Protein AF-A0A317H807-F1 (afdb_monomer_lite)

Foldseek 3Di:
DVVVCVVLAKDFPDKDFLPDVPPRHIDTDIDHPDCPDPVNVVSVVVVVVVVVVVVVVVVVVPDDPPDDDDDD

Structure (mmCIF, N/CA/C/O backbone):
data_AF-A0A317H807-F1
#
_entry.id   AF-A0A317H807-F1
#
loop_
_atom_site.group_PDB
_atom_site.id
_atom_site.type_symbol
_atom_site.label_atom_id
_atom_site.label_alt_id
_atom_site.label_comp_id
_atom_site.label_asym_id
_atom_site.label_entity_id
_atom_site.label_seq_id
_atom_site.pdbx_PDB_ins_code
_atom_site.Cartn_x
_atom_site.Cartn_y
_atom_site.Cartn_z
_atom_site.occupancy
_atom_site.B_iso_or_equiv
_atom_site.auth_seq_id
_atom_site.auth_comp_id
_atom_site.auth_asym_id
_atom_site.auth_atom_id
_atom_site.pdbx_PDB_model_num
ATOM 1 N N . ALA A 1 1 ? 12.325 4.244 0.630 1.00 82.94 1 ALA A N 1
ATOM 2 C CA . ALA A 1 1 ? 10.872 4.021 0.429 1.00 82.94 1 ALA A CA 1
ATOM 3 C C . ALA A 1 1 ? 10.451 2.542 0.395 1.00 82.94 1 ALA A C 1
ATOM 5 O O . ALA A 1 1 ? 9.430 2.220 0.977 1.00 82.94 1 ALA A O 1
ATOM 6 N N . GLN A 1 2 ? 11.198 1.622 -0.232 1.00 90.44 2 GLN A N 1
ATOM 7 C CA . GLN A 1 2 ? 10.758 0.223 -0.444 1.00 90.44 2 GLN A CA 1
ATOM 8 C C . GLN A 1 2 ? 10.268 -0.521 0.816 1.00 90.44 2 GLN A C 1
ATOM 10 O O . GLN A 1 2 ? 9.285 -1.250 0.752 1.00 90.44 2 GLN A O 1
ATOM 15 N N . ASN A 1 3 ? 10.916 -0.319 1.969 1.00 94.62 3 ASN A N 1
ATOM 16 C CA . ASN A 1 3 ? 10.517 -0.971 3.224 1.00 94.62 3 ASN A CA 1
ATOM 17 C C . ASN A 1 3 ? 9.119 -0.552 3.701 1.00 94.62 3 ASN A C 1
ATOM 19 O O . ASN A 1 3 ? 8.422 -1.363 4.300 1.00 94.62 3 ASN A O 1
ATOM 23 N N . LEU A 1 4 ? 8.692 0.677 3.393 1.00 94.56 4 LEU A N 1
ATOM 24 C CA . LEU A 1 4 ? 7.341 1.150 3.693 1.00 94.56 4 LEU A CA 1
ATOM 25 C C . LEU A 1 4 ? 6.306 0.357 2.892 1.00 94.56 4 LEU A C 1
ATOM 27 O O . LEU A 1 4 ? 5.345 -0.148 3.453 1.00 94.56 4 LEU A O 1
ATOM 31 N N . TYR A 1 5 ? 6.545 0.188 1.593 1.00 94.62 5 TYR A N 1
ATOM 32 C CA . TYR A 1 5 ? 5.663 -0.589 0.728 1.00 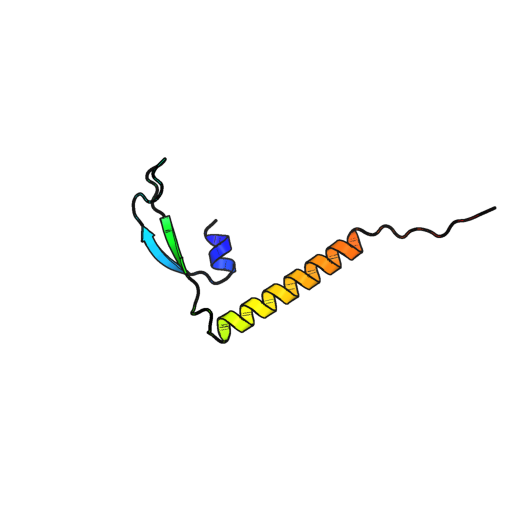94.62 5 TYR A CA 1
ATOM 33 C C . TYR A 1 5 ? 5.612 -2.061 1.155 1.00 94.62 5 TYR A C 1
ATOM 35 O O . TYR A 1 5 ? 4.527 -2.622 1.279 1.00 94.62 5 TYR A O 1
ATOM 43 N N . ARG A 1 6 ? 6.759 -2.662 1.499 1.00 95.00 6 ARG A N 1
ATOM 44 C CA . ARG A 1 6 ? 6.802 -4.033 2.042 1.00 95.00 6 ARG A CA 1
ATOM 45 C C . ARG A 1 6 ? 5.998 -4.175 3.332 1.00 95.00 6 ARG A C 1
ATOM 47 O O . ARG A 1 6 ? 5.275 -5.151 3.485 1.00 95.00 6 ARG A O 1
ATOM 54 N N . LYS A 1 7 ? 6.084 -3.190 4.234 1.00 94.56 7 LYS A N 1
ATOM 55 C CA . LYS A 1 7 ? 5.316 -3.173 5.489 1.00 94.56 7 LYS A CA 1
ATOM 56 C C . LYS A 1 7 ? 3.804 -3.252 5.245 1.00 94.56 7 LYS A C 1
ATOM 58 O O . LYS A 1 7 ? 3.104 -3.846 6.053 1.00 94.56 7 LYS A O 1
ATOM 63 N N . TYR A 1 8 ? 3.321 -2.683 4.143 1.00 93.75 8 TYR A N 1
ATOM 64 C CA . TYR A 1 8 ? 1.903 -2.667 3.777 1.00 93.75 8 TYR A CA 1
ATOM 65 C C . TYR A 1 8 ? 1.537 -3.696 2.696 1.00 93.75 8 TYR A C 1
ATOM 67 O O . TYR A 1 8 ? 0.570 -3.509 1.965 1.00 93.75 8 TYR A O 1
ATOM 75 N N . GLY A 1 9 ? 2.310 -4.779 2.577 1.00 92.88 9 GLY A N 1
ATOM 76 C CA . GLY A 1 9 ? 1.944 -5.930 1.747 1.00 92.88 9 GLY A CA 1
ATOM 77 C C 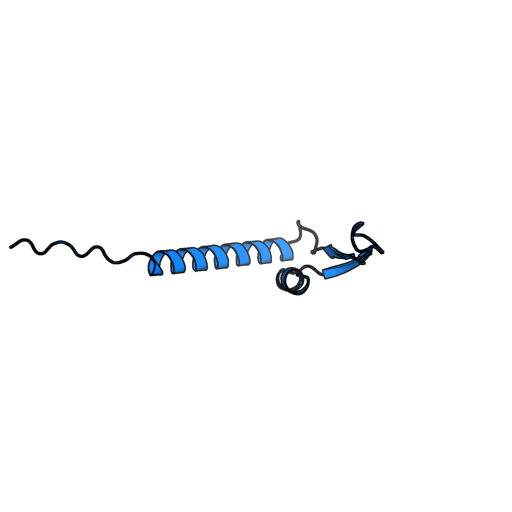. GLY A 1 9 ? 2.285 -5.804 0.261 1.00 92.88 9 GLY A C 1
ATOM 78 O O . GLY A 1 9 ? 1.848 -6.629 -0.537 1.00 92.88 9 GLY A O 1
ATOM 79 N N . PHE A 1 10 ? 3.080 -4.808 -0.140 1.00 95.94 10 PHE A N 1
ATOM 80 C CA . PHE A 1 10 ? 3.582 -4.736 -1.510 1.00 95.94 10 PHE A CA 1
ATOM 81 C C . PHE A 1 10 ? 4.819 -5.622 -1.686 1.00 95.94 10 PHE A C 1
ATOM 83 O O . PHE A 1 10 ? 5.778 -5.566 -0.911 1.00 95.94 10 PHE A O 1
ATOM 90 N N . MET A 1 11 ? 4.843 -6.364 -2.784 1.00 95.75 11 MET A N 1
ATOM 91 C CA . MET A 1 11 ? 5.927 -7.245 -3.202 1.00 95.75 11 MET A CA 1
ATOM 92 C C . MET A 1 11 ? 6.532 -6.782 -4.528 1.00 95.75 11 MET A C 1
ATOM 94 O O . MET A 1 11 ? 5.841 -6.232 -5.382 1.00 95.75 11 MET A O 1
ATOM 98 N N . VAL A 1 12 ? 7.838 -6.996 -4.703 1.00 96.62 12 VAL A N 1
ATOM 99 C CA . VAL A 1 12 ? 8.537 -6.679 -5.957 1.00 96.62 12 VAL A CA 1
ATOM 100 C C . VAL A 1 12 ? 8.188 -7.738 -7.000 1.00 96.62 12 VAL A C 1
ATOM 102 O O . VAL A 1 12 ? 8.353 -8.927 -6.744 1.00 96.62 12 VAL A O 1
ATOM 105 N N . VAL A 1 13 ? 7.752 -7.305 -8.181 1.00 97.06 13 VAL A N 1
ATOM 106 C CA . VAL A 1 13 ? 7.440 -8.184 -9.325 1.00 97.06 13 VAL A CA 1
ATOM 107 C C . VAL A 1 13 ? 8.331 -7.932 -10.535 1.00 97.06 13 VAL A C 1
ATOM 109 O O . VAL A 1 13 ? 8.261 -8.651 -11.526 1.00 97.06 13 VAL A O 1
ATOM 112 N N . GLY A 1 14 ? 9.197 -6.925 -10.465 1.00 96.12 14 GLY A N 1
ATOM 113 C CA . GLY A 1 14 ? 10.185 -6.673 -11.499 1.00 96.12 14 GLY A CA 1
ATOM 114 C C . GLY A 1 14 ? 10.935 -5.372 -11.285 1.00 96.12 14 GLY A C 1
ATOM 115 O O . GLY A 1 14 ? 10.741 -4.674 -10.289 1.00 96.12 14 GLY A O 1
ATOM 116 N N . THR A 1 15 ? 11.761 -5.038 -12.269 1.00 96.12 15 THR A N 1
ATOM 117 C CA . THR A 1 15 ? 12.562 -3.815 -12.285 1.00 96.12 15 THR A CA 1
ATOM 118 C C . THR A 1 15 ? 12.487 -3.193 -13.673 1.00 96.12 15 THR A C 1
ATOM 120 O O . THR A 1 15 ? 12.656 -3.886 -14.676 1.00 96.12 15 THR A O 1
ATOM 123 N N . ARG A 1 16 ? 12.241 -1.885 -13.749 1.00 94.62 16 ARG A N 1
ATOM 124 C CA . ARG A 1 16 ? 12.385 -1.104 -14.980 1.00 94.62 16 ARG A CA 1
ATOM 125 C C . ARG A 1 16 ? 13.756 -0.461 -14.990 1.00 94.62 16 ARG A C 1
ATOM 127 O O . ARG A 1 16 ? 14.088 0.282 -14.070 1.00 94.62 16 ARG A O 1
ATOM 134 N N . ARG A 1 17 ? 14.541 -0.759 -16.023 1.00 94.38 17 ARG A N 1
ATOM 135 C CA . ARG A 1 17 ? 15.886 -0.201 -16.155 1.00 94.38 17 ARG A CA 1
ATOM 136 C C . ARG A 1 17 ? 15.824 1.261 -16.573 1.00 94.38 17 ARG A C 1
ATOM 138 O O . ARG A 1 17 ? 15.031 1.582 -17.457 1.00 94.38 17 ARG A O 1
ATOM 145 N N . ARG A 1 18 ? 16.679 2.100 -15.981 1.00 91.69 18 ARG A N 1
ATOM 146 C CA . ARG A 1 18 ? 16.823 3.535 -16.292 1.00 91.69 18 ARG A CA 1
ATOM 147 C C . ARG A 1 18 ? 15.478 4.255 -16.358 1.00 91.69 18 ARG A C 1
ATOM 149 O O . ARG A 1 18 ? 15.162 4.930 -17.333 1.00 91.69 18 ARG A O 1
ATOM 156 N N . TYR A 1 19 ? 14.646 4.007 -15.355 1.00 92.44 19 TYR A N 1
ATOM 157 C CA . TYR A 1 19 ? 13.263 4.464 -15.349 1.00 92.44 19 TYR A CA 1
ATOM 158 C C . TYR A 1 19 ? 13.160 5.968 -15.092 1.00 92.44 19 TYR A C 1
ATOM 160 O O . TYR A 1 19 ? 12.311 6.636 -15.679 1.00 92.44 19 TYR A O 1
ATOM 168 N N . TYR A 1 20 ? 14.032 6.498 -14.239 1.00 90.31 20 TYR A N 1
ATOM 169 C CA . TYR A 1 20 ? 14.109 7.927 -13.970 1.00 90.31 20 TYR A CA 1
ATOM 170 C C . TYR A 1 20 ? 15.058 8.593 -14.972 1.00 90.31 20 TYR A C 1
ATOM 172 O O . TYR A 1 20 ? 16.214 8.196 -15.118 1.00 90.31 20 TYR A O 1
ATOM 180 N N . SER A 1 21 ? 14.548 9.573 -15.720 1.00 86.25 21 SER A N 1
ATOM 181 C CA . SER A 1 21 ? 15.258 10.206 -16.842 1.00 86.25 21 SER A CA 1
ATOM 182 C C . SER A 1 21 ? 16.348 11.191 -16.418 1.00 86.25 21 SER A C 1
ATOM 184 O O . SER A 1 21 ? 17.173 11.584 -17.237 1.00 86.25 21 SER A O 1
ATOM 186 N N . ASP A 1 22 ? 16.330 11.623 -15.163 1.00 89.19 22 ASP A N 1
ATOM 187 C CA . ASP A 1 22 ? 17.270 12.575 -14.575 1.00 89.19 22 ASP A CA 1
ATOM 188 C C . ASP A 1 22 ? 18.572 11.909 -14.107 1.00 89.19 22 ASP A C 1
ATOM 190 O O . ASP A 1 22 ? 19.649 12.469 -14.304 1.00 89.19 22 ASP A O 1
ATOM 194 N N . ASN A 1 23 ? 18.498 10.707 -13.532 1.00 89.25 23 ASN A N 1
ATOM 195 C CA . ASN A 1 23 ? 19.644 10.008 -12.943 1.00 89.25 23 ASN A CA 1
ATOM 196 C C . ASN A 1 23 ? 19.889 8.597 -13.515 1.00 89.25 23 ASN A C 1
ATOM 198 O O . ASN A 1 23 ? 20.860 7.944 -13.134 1.00 89.25 23 ASN A O 1
ATOM 202 N N . ASN A 1 24 ? 19.061 8.142 -14.464 1.00 87.69 24 ASN A N 1
ATOM 203 C CA . ASN A 1 24 ? 19.110 6.804 -15.064 1.00 87.69 24 ASN A CA 1
ATOM 204 C C . ASN A 1 24 ? 19.017 5.656 -14.046 1.00 87.69 24 ASN A C 1
ATOM 206 O O . ASN A 1 24 ? 19.482 4.548 -14.329 1.00 87.69 24 ASN A O 1
ATOM 210 N N . GLU A 1 25 ? 18.413 5.884 -12.882 1.00 89.50 25 GLU A N 1
ATOM 211 C CA . GLU A 1 25 ? 18.248 4.832 -11.889 1.00 89.50 25 GLU A CA 1
ATOM 212 C C . GLU A 1 25 ? 17.180 3.818 -12.303 1.00 89.50 25 GLU A C 1
ATOM 214 O O . GLU A 1 25 ? 16.153 4.126 -12.922 1.00 89.50 25 GLU A O 1
ATOM 219 N N . ASP A 1 26 ? 17.440 2.569 -11.933 1.00 93.06 26 ASP A N 1
ATOM 220 C CA . ASP A 1 26 ? 16.495 1.475 -12.076 1.00 93.06 26 ASP A CA 1
ATOM 221 C C . ASP A 1 26 ? 15.401 1.588 -10.998 1.00 93.06 26 ASP A C 1
ATOM 223 O O . ASP A 1 26 ? 15.669 1.921 -9.843 1.00 93.06 26 ASP A O 1
ATOM 227 N N . ALA A 1 27 ? 14.156 1.268 -11.355 1.00 92.75 27 ALA A N 1
ATOM 228 C CA . ALA A 1 27 ? 13.018 1.329 -10.440 1.00 92.75 27 ALA A CA 1
ATOM 229 C C . ALA A 1 27 ? 12.393 -0.049 -10.225 1.00 92.75 27 ALA A C 1
ATOM 231 O O . ALA A 1 27 ? 12.114 -0.771 -11.184 1.00 92.75 27 ALA A O 1
ATOM 232 N N . TYR A 1 28 ? 12.103 -0.398 -8.970 1.00 95.88 28 TYR A N 1
ATOM 233 C CA . TYR A 1 28 ? 11.309 -1.588 -8.672 1.00 95.88 28 TYR A CA 1
ATOM 234 C C . TYR A 1 28 ? 9.842 -1.376 -9.041 1.00 95.88 28 TYR A C 1
ATOM 236 O O . TYR A 1 28 ? 9.225 -0.387 -8.647 1.00 95.88 28 TYR A O 1
ATOM 244 N N . ILE A 1 29 ? 9.267 -2.356 -9.730 1.00 95.31 29 ILE A N 1
ATOM 245 C CA . ILE A 1 29 ? 7.822 -2.507 -9.858 1.00 95.31 29 ILE A CA 1
ATOM 246 C C . ILE A 1 29 ? 7.356 -3.293 -8.639 1.00 95.31 29 ILE A C 1
ATOM 248 O O . ILE A 1 29 ? 7.750 -4.447 -8.450 1.00 95.31 29 ILE A O 1
ATOM 252 N N . MET A 1 30 ? 6.527 -2.664 -7.813 1.00 96.94 30 MET A N 1
ATOM 253 C CA . MET A 1 30 ? 5.918 -3.297 -6.650 1.00 96.94 30 MET A CA 1
ATOM 254 C C . MET A 1 30 ? 4.401 -3.351 -6.825 1.00 96.94 30 MET A C 1
ATOM 256 O O . MET A 1 30 ? 3.805 -2.395 -7.312 1.00 96.94 30 MET A O 1
ATOM 260 N N . THR A 1 31 ? 3.782 -4.454 -6.420 1.00 96.12 31 THR A N 1
ATOM 261 C CA . THR A 1 31 ? 2.326 -4.647 -6.455 1.00 96.12 31 THR A CA 1
ATOM 262 C C . THR A 1 31 ? 1.862 -5.329 -5.181 1.00 96.12 31 THR A C 1
ATOM 264 O O . 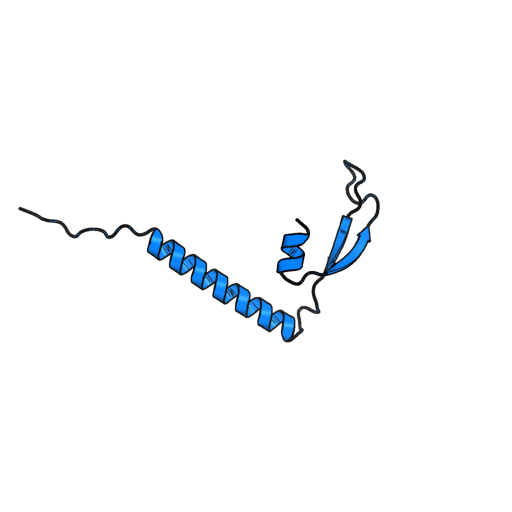THR A 1 31 ? 2.666 -5.922 -4.466 1.00 96.12 31 THR A O 1
ATOM 267 N N . THR A 1 32 ? 0.571 -5.261 -4.903 1.00 95.81 32 THR A N 1
ATOM 268 C CA . THR A 1 32 ? -0.080 -6.069 -3.872 1.00 95.81 32 THR A CA 1
ATOM 269 C C . THR A 1 32 ? -0.720 -7.303 -4.499 1.00 95.81 32 THR A C 1
ATOM 271 O O . THR A 1 32 ? -0.731 -7.471 -5.724 1.00 95.81 32 THR A O 1
ATOM 274 N N . GLU A 1 33 ? -1.305 -8.140 -3.649 1.00 91.12 33 GLU A N 1
ATOM 275 C CA . GLU A 1 33 ? -2.316 -9.112 -4.058 1.00 91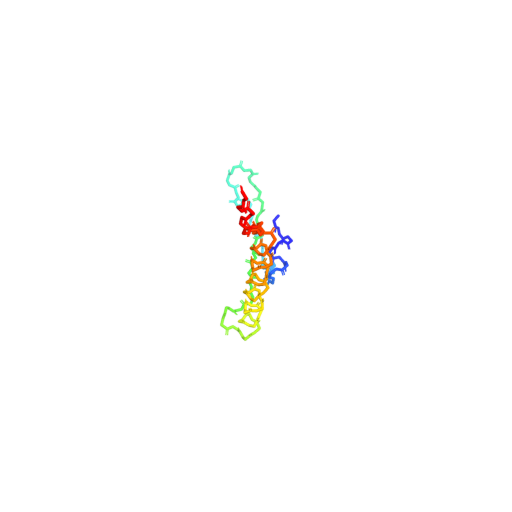.12 33 GLU A CA 1
ATOM 276 C C . GLU A 1 33 ? -3.500 -8.426 -4.769 1.00 91.12 33 GLU A C 1
ATOM 278 O O . GLU A 1 33 ? -3.631 -7.197 -4.763 1.00 91.12 33 GLU A O 1
ATOM 283 N N . ASN A 1 34 ? -4.371 -9.229 -5.388 1.00 94.50 34 ASN A N 1
ATOM 284 C CA . ASN A 1 34 ? -5.580 -8.725 -6.037 1.00 94.50 34 ASN A CA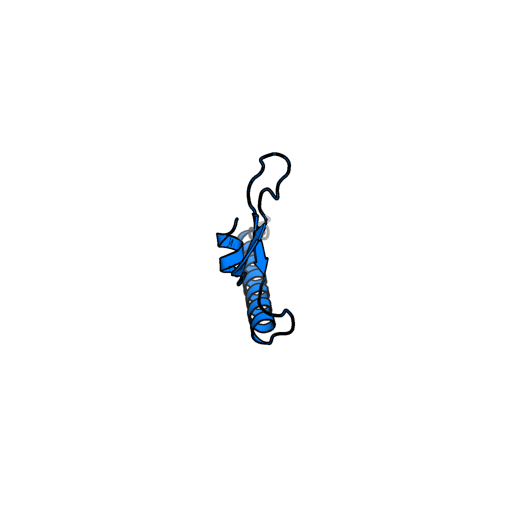 1
ATOM 285 C C . ASN A 1 34 ? -6.399 -7.881 -5.049 1.00 94.50 34 ASN A C 1
ATOM 287 O O . ASN A 1 34 ? -6.717 -8.345 -3.960 1.00 94.50 34 ASN A O 1
ATOM 291 N N . ILE A 1 35 ? -6.781 -6.669 -5.453 1.00 94.12 35 ILE A N 1
ATOM 292 C CA . ILE A 1 35 ? -7.544 -5.742 -4.607 1.00 94.12 35 ILE A CA 1
ATOM 293 C C . ILE A 1 35 ? -8.903 -6.306 -4.160 1.00 94.12 35 ILE A C 1
ATOM 295 O O . ILE A 1 35 ? -9.404 -5.947 -3.100 1.00 94.12 35 ILE A O 1
ATOM 299 N N . ASN A 1 36 ? -9.477 -7.226 -4.937 1.00 95.69 36 ASN A N 1
ATOM 300 C CA . ASN A 1 36 ? -10.728 -7.911 -4.621 1.00 95.69 36 ASN A CA 1
ATOM 301 C C . ASN A 1 36 ? -10.519 -9.165 -3.756 1.00 95.69 36 ASN A C 1
ATOM 303 O O . ASN A 1 36 ? -11.472 -9.906 -3.516 1.00 95.69 36 ASN A O 1
ATOM 307 N N . SER A 1 37 ? -9.289 -9.464 -3.325 1.00 96.12 37 SER A N 1
ATOM 308 C CA . SER A 1 37 ? -9.046 -10.597 -2.440 1.00 96.12 37 SER A CA 1
ATOM 309 C C . SER A 1 37 ? -9.585 -10.316 -1.036 1.00 96.12 37 SER A C 1
ATOM 311 O O . SER A 1 37 ? -9.613 -9.182 -0.540 1.00 96.12 37 SER A O 1
ATOM 313 N N . GLN A 1 38 ? -9.991 -11.390 -0.363 1.00 95.88 38 GLN A N 1
ATOM 314 C CA . GLN A 1 38 ? -10.445 -11.312 1.020 1.00 95.88 38 GLN A CA 1
ATOM 315 C C . GLN A 1 38 ? -9.299 -10.920 1.967 1.00 95.88 38 GLN A C 1
ATOM 317 O O . GLN A 1 38 ? -9.511 -10.150 2.901 1.00 95.88 38 GLN A O 1
ATOM 322 N N . SER A 1 39 ? -8.081 -11.402 1.698 1.00 93.50 39 SER A N 1
ATOM 323 C CA . SER A 1 39 ? -6.867 -11.071 2.453 1.00 93.50 39 SER A CA 1
ATOM 324 C C . SER A 1 39 ? -6.532 -9.582 2.384 1.00 93.50 39 SER A C 1
ATOM 326 O O . SER A 1 39 ? -6.246 -8.980 3.419 1.00 93.50 39 SER A O 1
ATOM 328 N N . TYR A 1 40 ? -6.603 -8.975 1.196 1.00 94.75 40 TYR A N 1
ATOM 329 C CA . TYR A 1 40 ? -6.353 -7.547 1.012 1.00 94.75 40 TYR A CA 1
ATOM 330 C C . TYR A 1 40 ? -7.406 -6.713 1.741 1.00 94.75 40 TYR A C 1
ATOM 332 O O . TYR A 1 40 ? -7.067 -5.822 2.519 1.00 94.75 40 TYR A O 1
ATOM 340 N N . SER A 1 41 ? -8.681 -7.060 1.555 1.00 95.75 41 SER A N 1
ATOM 341 C CA . SER A 1 41 ? -9.801 -6.373 2.207 1.00 95.75 41 SER A CA 1
ATOM 342 C C . SER A 1 41 ? -9.696 -6.421 3.738 1.00 95.75 41 SER A C 1
ATOM 344 O O . SER A 1 41 ? -9.891 -5.405 4.404 1.00 95.75 41 SER A O 1
ATOM 346 N N . ALA A 1 42 ? -9.326 -7.573 4.306 1.00 96.12 42 ALA A N 1
ATOM 347 C CA . ALA A 1 42 ? -9.134 -7.731 5.748 1.00 96.12 42 ALA A CA 1
ATOM 348 C C . ALA A 1 42 ? -7.952 -6.903 6.281 1.00 96.12 42 ALA A C 1
ATOM 350 O O . ALA A 1 42 ? -8.075 -6.243 7.314 1.00 96.12 42 ALA A O 1
ATOM 351 N N . GLN A 1 43 ? -6.818 -6.904 5.571 1.00 94.94 43 GLN A N 1
ATOM 352 C CA . GLN A 1 43 ? -5.655 -6.090 5.936 1.00 94.94 43 GLN A CA 1
ATOM 353 C C . GLN A 1 43 ? -5.979 -4.595 5.883 1.00 94.94 43 GLN A C 1
ATOM 355 O O . GLN A 1 43 ? -5.644 -3.859 6.808 1.00 94.94 43 GLN A O 1
ATOM 360 N N . TYR A 1 44 ? -6.669 -4.150 4.833 1.00 95.69 44 TYR A N 1
ATOM 361 C CA . TYR A 1 44 ? -7.073 -2.757 4.684 1.00 95.69 44 TYR A CA 1
ATOM 362 C C . TYR A 1 44 ? -7.987 -2.298 5.826 1.00 95.69 44 TYR A C 1
ATOM 364 O O . TYR A 1 44 ? -7.721 -1.262 6.437 1.00 95.69 44 TYR A O 1
ATOM 372 N N . ALA A 1 45 ? -9.002 -3.095 6.175 1.00 97.31 45 ALA A N 1
ATOM 373 C CA . ALA A 1 45 ? -9.894 -2.792 7.293 1.00 97.31 45 ALA A CA 1
ATOM 374 C C . ALA A 1 45 ? -9.129 -2.663 8.624 1.00 97.31 45 ALA A C 1
ATOM 376 O O . ALA A 1 45 ? -9.344 -1.708 9.365 1.00 97.31 45 ALA A O 1
ATOM 377 N N . ASN A 1 46 ? -8.178 -3.565 8.895 1.00 97.00 46 ASN A N 1
ATOM 378 C CA . ASN A 1 46 ? -7.333 -3.491 10.090 1.00 97.00 46 ASN A CA 1
ATOM 379 C C . ASN A 1 46 ? -6.520 -2.184 10.143 1.00 97.00 46 ASN A C 1
ATOM 381 O O . ASN A 1 46 ? -6.492 -1.506 11.169 1.00 97.00 46 ASN A O 1
ATOM 385 N N . LEU A 1 47 ? -5.906 -1.794 9.022 1.00 96.19 47 LEU A N 1
ATOM 386 C CA . LEU A 1 47 ? -5.133 -0.555 8.934 1.00 96.19 47 LEU A CA 1
ATOM 387 C C . LEU A 1 47 ? -5.995 0.690 9.164 1.00 96.19 47 LEU A C 1
ATOM 389 O O . LEU A 1 47 ? -5.529 1.634 9.803 1.00 96.19 47 LEU A O 1
ATOM 393 N N . GLN A 1 48 ? -7.239 0.696 8.679 1.00 97.75 48 GLN A N 1
ATOM 394 C CA . GLN A 1 48 ? -8.183 1.779 8.957 1.00 97.75 48 GLN A CA 1
ATOM 395 C C . GLN A 1 48 ? -8.519 1.869 10.448 1.00 97.75 48 GLN A C 1
ATOM 397 O O . GLN A 1 48 ? -8.503 2.969 10.998 1.00 97.75 48 GLN A O 1
ATOM 402 N N . THR A 1 49 ? -8.763 0.735 11.113 1.00 98.19 49 THR A N 1
ATOM 403 C CA . THR A 1 49 ? -9.008 0.697 12.562 1.00 98.19 49 THR A CA 1
ATOM 404 C C . THR A 1 49 ? -7.817 1.249 13.342 1.00 98.19 49 THR A C 1
ATOM 406 O O . THR A 1 49 ? -7.991 2.166 14.140 1.00 98.19 49 THR A O 1
ATOM 409 N N . LEU A 1 50 ? -6.600 0.779 13.051 1.00 97.06 50 LEU A N 1
ATOM 410 C CA . LEU A 1 50 ? -5.384 1.258 13.717 1.00 97.06 50 LEU A CA 1
ATOM 411 C C . LEU A 1 50 ? -5.157 2.761 13.512 1.00 97.06 50 LEU A C 1
ATOM 413 O O . LEU A 1 50 ? -4.723 3.458 14.428 1.00 97.06 50 LEU A O 1
ATOM 417 N N . LEU A 1 51 ? -5.439 3.273 12.310 1.00 96.56 51 LEU A N 1
ATOM 418 C CA . LEU A 1 51 ? -5.342 4.702 12.030 1.00 96.56 51 LEU A CA 1
ATOM 419 C C . LEU A 1 51 ? -6.367 5.497 12.846 1.00 96.56 51 LEU A C 1
ATOM 421 O O . LEU A 1 51 ? -6.008 6.516 13.431 1.00 96.56 51 LEU A O 1
ATOM 425 N N . ALA A 1 52 ? -7.615 5.034 12.907 1.00 97.00 52 ALA A N 1
ATOM 426 C CA . ALA A 1 52 ? -8.664 5.689 13.681 1.00 97.00 52 ALA A CA 1
ATOM 427 C C . ALA A 1 52 ? -8.325 5.729 15.180 1.00 97.00 52 ALA A C 1
ATOM 429 O O . ALA A 1 52 ? -8.430 6.783 15.802 1.00 97.00 52 ALA A O 1
ATOM 430 N N . GLU A 1 53 ? -7.842 4.617 15.741 1.00 96.81 53 GLU A N 1
ATOM 431 C CA . GLU A 1 53 ? -7.388 4.540 17.136 1.00 96.81 53 GLU A CA 1
ATOM 432 C C . GLU A 1 53 ? -6.230 5.504 17.414 1.00 96.81 53 GLU A C 1
ATOM 434 O O . GLU A 1 53 ? -6.241 6.223 18.414 1.00 96.81 53 GLU A O 1
ATOM 439 N N . ARG A 1 54 ? -5.245 5.565 16.507 1.00 96.19 54 ARG A N 1
ATOM 440 C CA . ARG A 1 54 ? -4.104 6.483 16.613 1.00 96.19 54 ARG A CA 1
ATOM 441 C C . ARG A 1 54 ? -4.565 7.939 16.640 1.00 96.19 54 ARG A C 1
ATOM 443 O O . ARG A 1 54 ? -4.107 8.693 17.492 1.00 96.19 54 ARG A O 1
ATOM 450 N N . LEU A 1 55 ? -5.459 8.316 15.727 1.00 95.75 55 LEU A N 1
ATOM 451 C CA . LEU A 1 55 ? -5.969 9.683 15.626 1.00 95.75 55 LEU A CA 1
ATOM 452 C C . LEU A 1 55 ? -6.792 10.073 16.859 1.00 95.75 55 LEU A C 1
ATOM 454 O O . LEU A 1 55 ? -6.601 11.166 17.383 1.00 95.75 55 LEU A O 1
ATOM 458 N N . ALA A 1 56 ? -7.635 9.171 17.368 1.00 95.00 56 ALA A N 1
ATOM 459 C CA . ALA A 1 56 ? -8.398 9.408 18.592 1.00 95.00 56 ALA A CA 1
ATOM 460 C C . ALA A 1 56 ? -7.484 9.577 19.821 1.00 95.00 56 ALA A C 1
ATOM 462 O O . ALA A 1 56 ? -7.715 10.451 20.655 1.00 95.00 56 ALA A O 1
ATOM 463 N N . ALA A 1 57 ? -6.423 8.771 19.928 1.00 92.19 57 ALA A N 1
ATOM 464 C CA . ALA A 1 57 ? -5.441 8.899 21.004 1.00 92.19 57 ALA A CA 1
ATOM 465 C C . ALA A 1 57 ? -4.654 10.220 20.925 1.00 92.19 57 ALA A C 1
ATOM 467 O O . ALA A 1 57 ? -4.418 10.857 21.951 1.00 92.19 57 ALA A O 1
ATOM 468 N N . ASP A 1 58 ? -4.277 10.649 19.718 1.00 90.69 58 ASP A N 1
ATOM 469 C CA . ASP A 1 58 ? -3.576 11.919 19.508 1.00 90.69 58 ASP A CA 1
ATOM 470 C C . ASP A 1 58 ? -4.494 13.132 19.805 1.00 90.69 58 ASP A C 1
ATOM 472 O O . ASP A 1 58 ? -4.030 14.132 20.358 1.00 90.69 58 ASP A O 1
ATOM 476 N N . GLU A 1 59 ? -5.802 13.041 19.530 1.00 82.12 59 GLU A N 1
ATOM 477 C CA . GLU A 1 59 ? -6.798 14.068 19.891 1.00 82.12 59 GLU A CA 1
ATOM 478 C C . GLU A 1 59 ? -6.958 14.198 21.417 1.00 82.12 59 GLU A C 1
ATOM 480 O O . GLU A 1 59 ? -6.899 15.302 21.959 1.00 82.12 59 GLU A O 1
ATOM 485 N N . GLN A 1 60 ? -7.049 13.072 22.132 1.00 71.81 60 GLN A N 1
ATOM 486 C CA . GLN A 1 60 ? -7.110 13.038 23.601 1.00 71.81 60 GLN A CA 1
ATOM 487 C C . GLN A 1 60 ? -5.841 13.613 24.254 1.00 71.81 60 GLN A C 1
ATOM 489 O O . GLN A 1 60 ? -5.918 14.241 25.308 1.00 71.81 60 GLN A O 1
ATOM 494 N N . ALA A 1 61 ? -4.676 13.436 23.625 1.00 70.88 61 ALA A N 1
ATOM 495 C CA . ALA A 1 61 ? -3.410 13.998 24.097 1.00 70.88 61 ALA A CA 1
ATOM 496 C C . ALA A 1 61 ? -3.267 15.509 23.824 1.00 70.88 61 ALA A C 1
ATOM 498 O O . ALA A 1 61 ? -2.447 16.167 24.466 1.00 70.88 61 ALA A O 1
ATOM 499 N N . THR A 1 62 ? -4.049 16.064 22.890 1.00 61.69 62 THR A N 1
ATOM 500 C CA . THR A 1 62 ? -3.936 17.463 22.434 1.00 61.69 62 THR A CA 1
ATOM 501 C C . THR A 1 62 ? -5.006 18.389 23.035 1.00 61.69 62 THR A C 1
ATOM 503 O O . THR A 1 62 ? -4.884 19.606 22.920 1.00 61.69 62 THR A O 1
ATOM 506 N N . SER A 1 63 ? -6.018 17.870 23.740 1.00 48.38 63 SER A N 1
ATOM 507 C CA . SER A 1 63 ? -6.944 18.696 24.534 1.00 48.38 63 SER A CA 1
ATOM 508 C C . SER A 1 63 ? -6.371 19.009 25.926 1.00 48.38 63 SER A C 1
ATOM 510 O O . SER A 1 63 ? -6.390 18.133 26.794 1.00 48.38 63 SER A O 1
ATOM 512 N N . PRO A 1 64 ? -5.929 20.251 26.225 1.00 54.66 64 PRO A N 1
ATOM 513 C CA . PRO A 1 64 ? -5.781 20.666 27.609 1.00 54.66 64 PRO A CA 1
ATOM 514 C C . PRO A 1 64 ? -7.186 20.832 28.189 1.00 54.66 64 PRO A C 1
ATOM 516 O O . PRO A 1 64 ? -8.026 21.535 27.626 1.00 54.66 64 PRO A O 1
ATOM 519 N N . ALA A 1 65 ? -7.451 20.169 29.312 1.00 58.81 65 ALA A N 1
ATOM 520 C CA . ALA A 1 65 ? -8.656 20.389 30.093 1.00 58.81 65 ALA A CA 1
ATOM 521 C C . ALA A 1 65 ? -8.845 21.898 30.338 1.00 58.81 65 ALA A C 1
ATOM 523 O O . ALA A 1 65 ? -8.043 22.533 31.026 1.00 58.81 65 ALA A O 1
ATOM 524 N N . VAL A 1 66 ? -9.903 22.470 29.758 1.00 56.19 66 VAL A N 1
ATOM 525 C CA . VAL A 1 66 ? -10.412 23.791 30.130 1.00 56.19 66 VAL A CA 1
ATOM 526 C C . VAL A 1 66 ? -10.859 23.673 31.585 1.00 56.19 66 VAL A C 1
ATOM 528 O O . VAL A 1 66 ? -11.874 23.046 31.880 1.00 56.19 66 VAL A O 1
ATOM 531 N N . GLN A 1 67 ? -10.053 24.205 32.504 1.00 53.62 67 GLN A N 1
ATOM 532 C CA . GLN A 1 67 ? -10.424 24.308 33.912 1.00 53.62 67 GLN A CA 1
ATOM 533 C C . GLN A 1 67 ? -11.618 25.272 34.010 1.00 53.62 67 GLN A C 1
ATOM 535 O O . GLN A 1 67 ? -11.510 26.397 33.514 1.00 53.62 67 GLN A O 1
ATOM 540 N N . PRO A 1 68 ? -12.762 24.870 34.594 1.00 57.56 68 PRO A N 1
ATOM 541 C CA . PRO A 1 68 ? -13.843 25.806 34.854 1.00 57.56 68 PRO A CA 1
ATOM 542 C C . PRO A 1 68 ? -13.366 26.816 35.903 1.00 57.56 68 PRO A C 1
ATOM 544 O O . PRO A 1 68 ? -12.687 26.455 36.864 1.00 57.56 68 PRO A O 1
ATOM 547 N N . GLY A 1 69 ? -13.678 28.087 35.659 1.00 55.56 69 GLY A N 1
ATOM 548 C CA . GLY A 1 69 ? -13.172 29.218 36.421 1.00 55.56 69 GLY A CA 1
ATOM 549 C C . GLY A 1 69 ? -13.418 29.114 37.924 1.00 55.56 69 GLY A C 1
ATOM 550 O O . GLY A 1 69 ? -14.499 28.755 38.382 1.00 55.56 69 GLY A O 1
ATOM 551 N N . THR A 1 70 ? -12.409 29.504 38.692 1.00 51.66 70 THR A N 1
ATOM 552 C CA . THR A 1 70 ? -12.608 30.054 40.030 1.00 51.66 70 THR A CA 1
ATOM 553 C C . THR A 1 70 ? -12.884 31.546 39.876 1.00 51.66 70 THR A C 1
ATOM 555 O O . THR A 1 70 ? -11.952 32.343 39.778 1.00 51.66 70 THR A O 1
ATOM 558 N N . GLU A 1 71 ? -14.164 31.913 39.80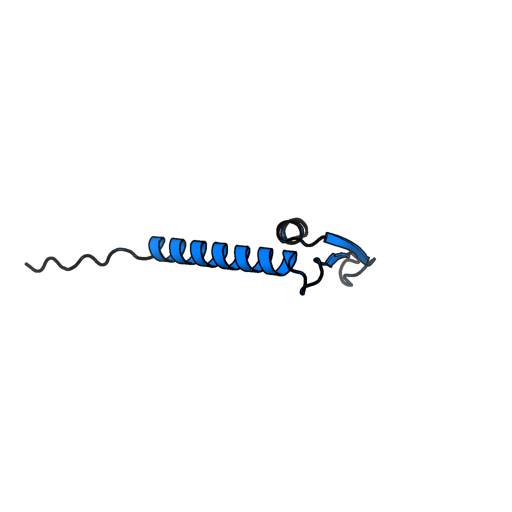2 1.00 48.84 71 GLU A N 1
ATOM 559 C CA . GLU A 1 71 ? -14.608 33.254 40.188 1.00 48.84 71 GLU A CA 1
ATOM 560 C C . GLU A 1 71 ? -14.489 33.378 41.713 1.00 48.84 71 GLU A C 1
ATOM 562 O O . GLU A 1 71 ? -14.924 32.505 42.470 1.00 48.84 71 GLU A O 1
ATOM 567 N N . SER A 1 72 ? -13.868 34.461 42.170 1.00 61.03 72 SER A N 1
ATOM 568 C CA . SER A 1 72 ? -13.987 35.011 43.522 1.00 61.03 72 SER A CA 1
ATOM 569 C C . SER A 1 72 ? -13.899 36.524 43.432 1.00 61.03 72 SER A C 1
ATOM 571 O O . SER A 1 72 ? -13.086 37.003 42.609 1.00 61.03 72 SER A O 1
#

Sequence (72 aa):
AQNLYRKYGFMVVGTRRRYYSDNNEDAYIMTTENINSQSYSAQYANLQTLLAERLAADEQATSPAVQPGTES

Secondary structure (DSSP, 8-state):
-HHHHHHTT-EEEEEETT-STTT---EEEEE-S-TTSHHHHHHHHHHHHHHHHHHHHHHHHH----PPP---

pLDDT: mean 87.46, std 14.58, range [48.38, 98.19]

Radius of gyration: 21.92 Å; chains: 1; bounding box: 34×46×60 Å